Protein AF-A0A7W0JLI9-F1 (afdb_monomer_lite)

Secondary structure (DSSP, 8-state):
-----------------------------------------------------PPPPPPPPP--TTSSS--TTT-EEEEEEE-TT-GGG-S-SS-HHHHHHHHHHHHGGG-SSS-EEEEEEEEEEEE-SS--TTS--EEEPPHHHHHHHHHHHHHHTPEEEEEE--TTS-HHHHHHTTGGG--

Radius of gyration: 29.57 Å; chains: 1; bounding box: 58×85×70 Å

pLDDT: mean 79.67, std 23.27, range [34.03, 98.56]

Structure (mmCIF, N/CA/C/O backbone):
data_AF-A0A7W0JLI9-F1
#
_entry.id   AF-A0A7W0JLI9-F1
#
loop_
_atom_site.group_PDB
_atom_site.id
_atom_site.type_symbol
_atom_site.label_atom_id
_atom_site.label_alt_id
_atom_site.label_comp_id
_atom_site.label_asym_id
_atom_site.label_entity_id
_atom_site.label_seq_id
_atom_site.pdbx_PDB_ins_code
_atom_site.Cartn_x
_atom_site.Cartn_y
_atom_site.Cartn_z
_atom_site.occupancy
_atom_site.B_iso_or_equiv
_atom_site.auth_seq_id
_atom_site.auth_comp_id
_atom_site.auth_asym_id
_atom_site.auth_atom_id
_atom_site.pdbx_PDB_model_num
ATOM 1 N N . MET A 1 1 ? -12.038 35.534 -30.445 1.00 43.59 1 MET A N 1
ATOM 2 C CA . MET A 1 1 ? -12.171 34.462 -31.459 1.00 43.59 1 MET A CA 1
ATOM 3 C C . MET A 1 1 ? -12.606 33.211 -30.684 1.00 43.59 1 MET A C 1
ATOM 5 O O . MET A 1 1 ? -11.786 32.704 -29.943 1.00 43.59 1 MET A O 1
ATOM 9 N N . ARG A 1 2 ? -13.906 32.919 -30.457 1.00 37.34 2 ARG A N 1
ATOM 10 C CA . ARG A 1 2 ? -14.840 32.107 -31.300 1.00 37.34 2 ARG A CA 1
ATOM 11 C C . ARG A 1 2 ? -14.073 31.044 -32.116 1.00 37.34 2 ARG A C 1
ATOM 13 O O . ARG A 1 2 ? -13.155 31.443 -32.814 1.00 37.34 2 ARG A O 1
ATOM 20 N N . SER A 1 3 ? -14.330 29.733 -32.071 1.00 40.16 3 SER A N 1
ATOM 21 C CA . SER A 1 3 ? -15.599 28.976 -32.114 1.00 40.16 3 SER A CA 1
ATOM 22 C C . SER A 1 3 ? -15.332 27.492 -31.751 1.00 40.16 3 SER A C 1
ATOM 24 O O . SER A 1 3 ? -14.222 27.029 -31.986 1.00 40.16 3 SER A O 1
ATOM 26 N N . ALA A 1 4 ? -16.233 26.797 -31.036 1.00 42.75 4 ALA A N 1
ATOM 27 C CA . ALA A 1 4 ? -17.218 25.804 -31.542 1.00 42.75 4 ALA A CA 1
ATOM 28 C C . ALA A 1 4 ? -16.578 24.548 -32.190 1.00 42.75 4 ALA A C 1
ATOM 30 O O . ALA A 1 4 ? -15.859 24.665 -33.172 1.00 42.75 4 ALA A O 1
ATOM 31 N N . ALA A 1 5 ? -16.672 23.358 -31.583 1.00 48.03 5 ALA A N 1
ATOM 32 C CA . ALA A 1 5 ? -17.799 22.412 -31.687 1.00 48.03 5 ALA A CA 1
ATOM 33 C C . ALA A 1 5 ? -18.125 22.022 -33.141 1.00 48.03 5 ALA A C 1
ATOM 35 O O . ALA A 1 5 ? -18.462 22.901 -33.926 1.00 48.03 5 ALA A O 1
ATOM 36 N N . ASP A 1 6 ? -18.065 20.724 -33.476 1.00 42.81 6 ASP A N 1
ATOM 37 C CA . ASP A 1 6 ? -19.241 19.915 -33.854 1.00 42.81 6 ASP A CA 1
ATOM 38 C C . ASP A 1 6 ? -18.860 18.540 -34.469 1.00 42.81 6 ASP A C 1
ATOM 40 O O . ASP A 1 6 ? -17.822 18.382 -35.109 1.00 42.81 6 ASP A O 1
ATOM 44 N N . ARG A 1 7 ? -19.814 17.610 -34.327 1.00 48.25 7 ARG A N 1
ATOM 45 C CA . ARG A 1 7 ? -20.148 16.420 -35.134 1.00 48.25 7 ARG A CA 1
ATOM 46 C C . ARG A 1 7 ? -19.993 15.02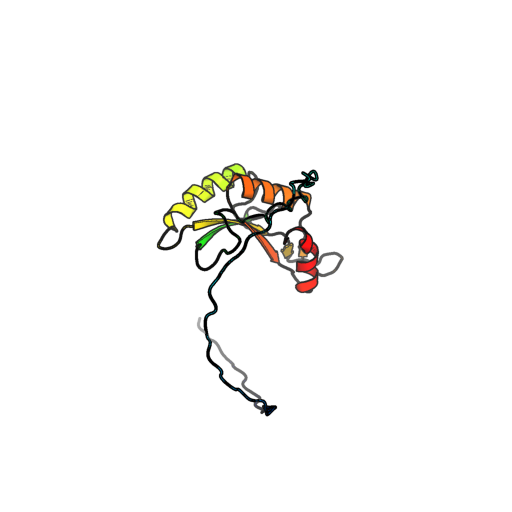2 -34.540 1.00 48.25 7 ARG A C 1
ATOM 48 O O . ARG A 1 7 ? -19.003 14.315 -34.686 1.00 48.25 7 ARG A O 1
ATOM 55 N N . ALA A 1 8 ? -21.143 14.621 -34.006 1.00 41.00 8 ALA A N 1
ATOM 56 C CA . ALA A 1 8 ? -21.693 13.283 -33.906 1.00 41.00 8 ALA A CA 1
ATOM 57 C C . ALA A 1 8 ? -21.665 12.462 -35.213 1.00 41.00 8 ALA A C 1
ATOM 59 O O . ALA A 1 8 ? -21.856 12.990 -36.309 1.00 41.00 8 ALA A O 1
ATOM 60 N N . GLY A 1 9 ? -21.595 11.139 -35.047 1.00 38.06 9 GLY A N 1
ATOM 61 C CA . GLY A 1 9 ? -21.986 10.132 -36.032 1.00 38.06 9 GLY A CA 1
ATOM 62 C C . GLY A 1 9 ? -22.760 9.005 -35.341 1.00 38.06 9 GLY A C 1
ATOM 63 O O . GLY A 1 9 ? -22.203 8.272 -34.533 1.00 38.06 9 GLY A O 1
ATOM 64 N N . ARG A 1 10 ? -24.063 8.914 -35.628 1.00 44.09 10 ARG A N 1
ATOM 65 C CA . ARG A 1 10 ? -24.983 7.831 -35.231 1.00 44.09 10 ARG A CA 1
ATOM 66 C C . ARG A 1 10 ? -24.907 6.712 -36.274 1.00 44.09 10 ARG A C 1
ATOM 68 O O . ARG A 1 10 ? -24.842 7.021 -37.460 1.00 44.09 10 ARG A O 1
ATOM 75 N N . GLY A 1 11 ? -25.076 5.454 -35.868 1.00 35.28 11 GLY A N 1
ATOM 76 C CA . GLY A 1 11 ? -25.503 4.400 -36.794 1.00 35.28 11 GLY A CA 1
ATOM 77 C C . GLY A 1 11 ? -25.405 2.979 -36.238 1.00 35.28 11 GLY A C 1
ATOM 78 O O . GLY A 1 11 ? -24.319 2.543 -35.889 1.00 35.28 11 GLY A O 1
ATOM 79 N N . GLY A 1 12 ? -26.529 2.252 -36.238 1.00 37.22 12 GLY A N 1
ATOM 80 C CA . GLY A 1 12 ? -26.532 0.783 -36.304 1.00 37.22 12 GLY A CA 1
ATOM 81 C C . GLY A 1 12 ? -27.246 0.054 -35.167 1.00 37.22 12 GLY A C 1
ATOM 82 O O . GLY A 1 12 ? -26.656 -0.218 -34.132 1.00 37.22 12 GLY A O 1
ATOM 83 N N . ALA A 1 13 ? -28.510 -0.298 -35.394 1.00 39.69 13 ALA A N 1
ATOM 84 C CA . ALA A 1 13 ? -29.332 -1.189 -34.577 1.00 39.69 13 ALA A CA 1
ATOM 85 C C . ALA A 1 13 ? -29.177 -2.666 -35.003 1.00 39.69 13 ALA A C 1
ATOM 87 O O . ALA A 1 13 ? -28.933 -2.903 -36.182 1.00 39.69 13 ALA A O 1
ATOM 88 N N . ALA A 1 14 ? -29.403 -3.618 -34.081 1.00 40.97 14 ALA A N 1
ATOM 89 C CA . ALA A 1 14 ? -30.106 -4.915 -34.260 1.00 40.97 14 ALA A CA 1
ATOM 90 C C . ALA A 1 14 ? -29.846 -5.820 -33.026 1.00 40.97 14 ALA A C 1
ATOM 92 O O . ALA A 1 14 ? -28.700 -6.009 -32.639 1.00 40.97 14 ALA A O 1
ATOM 93 N N . LEU A 1 15 ? -30.866 -6.190 -32.236 1.00 39.41 15 LEU A N 1
ATOM 94 C CA . LEU A 1 15 ? -31.750 -7.371 -32.382 1.00 39.41 15 LEU A CA 1
ATOM 95 C C . LEU A 1 15 ? -31.071 -8.669 -31.866 1.00 39.41 15 LEU A C 1
ATOM 97 O O . LEU A 1 15 ? -30.167 -9.190 -32.497 1.00 39.41 15 LEU A O 1
ATOM 101 N N . LEU A 1 16 ? -31.357 -9.066 -30.616 1.00 36.16 16 LEU A N 1
ATOM 102 C CA . LEU A 1 16 ? -32.250 -10.180 -30.216 1.00 36.16 16 LEU A CA 1
ATOM 103 C C . LEU A 1 16 ? -31.567 -11.560 -30.223 1.00 36.16 16 LEU A C 1
ATOM 105 O O . LEU A 1 16 ? -31.156 -12.037 -31.269 1.00 36.16 16 LEU A O 1
ATOM 109 N N . CYS A 1 17 ? -31.548 -12.222 -29.061 1.00 34.69 17 CYS A N 1
ATOM 110 C CA . CYS A 1 17 ? -32.055 -13.591 -28.887 1.00 34.69 17 CYS A CA 1
ATOM 111 C C . CYS A 1 17 ? -31.975 -13.998 -27.409 1.00 34.69 17 CYS A C 1
ATOM 113 O O . CYS A 1 17 ? -30.939 -14.399 -26.888 1.00 34.69 17 CYS A O 1
ATOM 115 N N . LEU A 1 18 ? -33.123 -13.859 -26.747 1.00 41.97 18 LEU A N 1
ATOM 116 C CA . LEU A 1 18 ? -33.465 -14.473 -25.473 1.00 41.97 18 LEU A CA 1
ATOM 117 C C . LEU A 1 18 ? -33.713 -15.970 -25.720 1.00 41.97 18 LEU A C 1
ATOM 119 O O . LEU A 1 18 ? -34.570 -16.309 -26.533 1.00 41.97 18 LEU A O 1
ATOM 123 N N . LEU A 1 19 ? -33.014 -16.856 -25.010 1.00 48.34 19 LEU A N 1
ATOM 124 C CA . LEU A 1 19 ? -33.361 -18.278 -24.941 1.00 48.34 19 LEU A CA 1
ATOM 125 C C . LEU A 1 19 ? -33.563 -18.679 -23.478 1.00 48.34 19 LEU A C 1
ATOM 127 O O . LEU A 1 19 ? -32.622 -18.815 -22.702 1.00 48.34 19 LEU A O 1
ATOM 131 N N . LEU A 1 20 ? -34.841 -18.827 -23.134 1.00 42.53 20 LEU A N 1
ATOM 132 C CA . LEU A 1 20 ? -35.351 -19.495 -21.944 1.00 42.53 20 LEU A CA 1
ATOM 133 C C . LEU A 1 20 ? -35.193 -21.010 -22.117 1.00 42.53 20 LEU A C 1
ATOM 135 O O . LEU A 1 20 ? -35.621 -21.556 -23.133 1.00 42.53 20 LEU A O 1
ATOM 139 N N . ALA A 1 21 ? -34.674 -21.692 -21.098 1.00 46.59 21 ALA A N 1
ATOM 140 C CA . ALA A 1 21 ? -34.847 -23.131 -20.938 1.00 46.59 21 ALA A CA 1
ATOM 141 C C . ALA A 1 21 ? -35.572 -23.396 -19.611 1.00 46.59 21 ALA A C 1
ATOM 143 O O . ALA A 1 21 ? -35.012 -23.239 -18.528 1.00 46.59 21 ALA A O 1
ATOM 144 N N . LEU A 1 22 ? -36.853 -23.750 -19.734 1.00 48.00 22 LEU A N 1
ATOM 145 C CA . LEU A 1 22 ? -37.692 -24.325 -18.686 1.00 48.00 22 LEU A CA 1
ATOM 146 C C . LEU A 1 22 ? -37.296 -25.793 -18.473 1.00 48.00 22 LEU A C 1
ATOM 148 O O . LEU A 1 22 ? -37.214 -26.552 -19.436 1.00 48.00 22 LEU A O 1
ATOM 152 N N . GLY A 1 23 ? -37.144 -26.197 -17.212 1.00 39.53 23 GLY A N 1
ATOM 153 C CA . GLY A 1 23 ? -37.018 -27.592 -16.793 1.00 39.53 23 GLY A CA 1
ATOM 154 C C . GLY A 1 23 ? -37.945 -27.890 -15.613 1.00 39.53 23 GLY A C 1
ATOM 155 O O . GLY A 1 23 ? -37.589 -27.663 -14.463 1.00 39.53 23 GLY A O 1
ATOM 156 N N . CYS A 1 24 ? -39.151 -28.364 -15.929 1.00 36.44 24 CYS A N 1
ATOM 157 C CA . CYS A 1 24 ? -40.061 -29.145 -15.077 1.00 36.44 24 CYS A CA 1
ATOM 158 C C . CYS A 1 24 ? -39.389 -30.480 -14.668 1.00 36.44 24 CYS A C 1
ATOM 160 O O . CYS A 1 24 ? -38.540 -30.957 -15.408 1.00 36.44 24 CYS A O 1
ATOM 162 N N . SER A 1 25 ? -39.704 -31.231 -13.610 1.00 38.28 25 SER A N 1
ATOM 163 C CA . SER A 1 25 ? -40.681 -31.199 -12.517 1.00 38.28 25 SER A CA 1
ATOM 164 C C . SER A 1 25 ? -40.358 -32.380 -11.574 1.00 38.28 25 SER A C 1
ATOM 166 O O . SER A 1 25 ? -39.637 -33.297 -11.960 1.00 38.28 25 SER A O 1
ATOM 168 N N . ALA A 1 26 ? -41.062 -32.405 -10.436 1.00 42.38 26 ALA A N 1
ATOM 169 C CA . ALA A 1 26 ? -41.641 -33.581 -9.764 1.00 42.38 26 ALA A CA 1
ATOM 170 C C . ALA A 1 26 ? -40.937 -34.153 -8.520 1.00 42.38 26 ALA A C 1
ATOM 172 O O . ALA A 1 26 ? -39.767 -34.516 -8.537 1.00 42.38 26 ALA A O 1
ATOM 173 N N . GLY A 1 27 ? -41.758 -34.348 -7.478 1.00 34.03 27 GLY A N 1
ATOM 174 C CA . GLY A 1 27 ? -41.560 -35.370 -6.446 1.00 34.03 27 GLY A CA 1
ATOM 175 C C . GLY A 1 27 ? -41.619 -34.828 -5.016 1.00 34.03 27 GLY A C 1
ATOM 176 O O . GLY A 1 27 ? -40.584 -34.604 -4.413 1.00 34.03 27 GLY A O 1
ATOM 177 N N . SER A 1 28 ? -42.794 -34.445 -4.511 1.00 40.12 28 SER A N 1
ATOM 178 C CA . SER A 1 28 ? -43.620 -35.265 -3.595 1.00 40.12 28 SER A CA 1
ATOM 179 C C . SER A 1 28 ? -43.207 -35.187 -2.116 1.00 40.12 28 SER A C 1
ATOM 181 O O . SER A 1 28 ? -42.209 -35.759 -1.692 1.00 40.12 28 SER A O 1
ATOM 183 N N . THR A 1 29 ? -44.045 -34.522 -1.318 1.00 43.09 29 THR A N 1
ATOM 184 C CA . THR A 1 29 ? -44.120 -34.672 0.145 1.00 43.09 29 THR A CA 1
ATOM 185 C C . THR A 1 29 ? -44.785 -36.015 0.496 1.00 43.09 29 THR A C 1
ATOM 187 O O . THR A 1 29 ? -45.526 -36.564 -0.324 1.00 43.09 29 THR A O 1
ATOM 190 N N . PRO A 1 30 ? -44.555 -36.565 1.703 1.00 51.38 30 PRO A N 1
ATOM 191 C CA . PRO A 1 30 ? -45.539 -36.284 2.746 1.00 51.38 30 PRO A CA 1
ATOM 192 C C . PRO A 1 30 ? -44.987 -36.140 4.175 1.00 51.38 30 PRO A C 1
ATOM 194 O O . PRO A 1 30 ? -43.930 -36.630 4.558 1.00 51.38 30 PRO A O 1
ATOM 197 N N . SER A 1 31 ? -45.827 -35.463 4.951 1.00 42.03 31 SER A N 1
ATOM 198 C CA . SER A 1 31 ? -45.930 -35.386 6.407 1.00 42.03 31 SER A CA 1
ATOM 199 C C . SER A 1 31 ? -45.909 -36.746 7.121 1.00 42.03 31 SER A C 1
ATOM 201 O O . SER A 1 31 ? -46.604 -37.667 6.688 1.00 42.03 31 SER A O 1
ATOM 203 N N . ARG A 1 32 ? -45.255 -36.825 8.293 1.00 39.84 32 ARG A N 1
ATOM 204 C CA . ARG A 1 32 ? -45.856 -37.493 9.462 1.00 39.84 32 ARG A CA 1
ATOM 205 C C . ARG A 1 32 ? -45.222 -37.088 10.796 1.00 39.84 32 ARG A C 1
ATOM 207 O O . ARG A 1 32 ? -44.008 -36.991 10.930 1.00 39.84 32 ARG A O 1
ATOM 214 N N . SER A 1 33 ? -46.111 -36.874 11.756 1.00 40.19 33 SER A N 1
ATOM 215 C CA . SER A 1 33 ? -45.921 -36.481 13.150 1.00 40.19 33 SER A CA 1
ATOM 216 C C . SER A 1 33 ? -45.208 -37.520 14.030 1.00 40.19 33 SER A C 1
ATOM 218 O O . SER A 1 33 ? -45.172 -38.706 13.708 1.00 40.19 33 SER A O 1
ATOM 220 N N . ALA A 1 34 ? -44.714 -37.024 15.172 1.00 44.53 34 ALA A N 1
ATOM 221 C CA . ALA A 1 34 ? -44.120 -37.723 16.319 1.00 44.53 34 ALA A CA 1
ATOM 222 C C . ALA A 1 34 ? -44.987 -38.869 16.904 1.00 44.53 34 ALA A C 1
ATOM 224 O O . ALA A 1 34 ? -46.172 -38.975 16.573 1.00 44.53 34 ALA A O 1
ATOM 225 N N . PRO A 1 35 ? -44.422 -39.704 17.801 1.00 49.12 35 PRO A N 1
ATOM 226 C CA . PRO A 1 35 ? -44.482 -39.365 19.231 1.00 49.12 35 PRO A CA 1
ATOM 227 C C . PRO A 1 35 ? -43.228 -39.721 20.060 1.00 49.12 35 PRO A C 1
ATOM 229 O O . PRO A 1 35 ? -42.309 -40.400 19.607 1.00 49.12 35 PRO A O 1
ATOM 232 N N . GLU A 1 36 ? -43.241 -39.225 21.299 1.00 40.94 36 GLU A N 1
ATOM 233 C CA . GLU A 1 36 ? -42.364 -39.554 22.427 1.00 40.94 36 GLU A CA 1
ATOM 234 C C . GLU A 1 36 ? -42.197 -41.059 22.689 1.00 40.94 36 GLU A C 1
ATOM 236 O O . GLU A 1 36 ? -43.108 -41.866 22.499 1.00 40.94 36 GLU A O 1
ATOM 241 N N . SER A 1 37 ? -41.049 -41.419 23.266 1.00 47.50 37 SER A N 1
ATOM 242 C CA . SER A 1 37 ? -40.917 -42.589 24.135 1.00 47.50 37 SER A CA 1
ATOM 243 C C . SER A 1 37 ? -39.914 -42.291 25.245 1.00 47.50 37 SER A C 1
ATOM 245 O O . SER A 1 37 ? -38.736 -42.033 25.009 1.00 47.50 37 SER A O 1
ATOM 247 N N . THR A 1 38 ? -40.434 -42.300 26.465 1.00 39.50 38 THR A N 1
ATOM 248 C CA . THR A 1 38 ? -39.723 -42.206 27.738 1.00 39.50 38 THR A CA 1
ATOM 249 C C . THR A 1 38 ? -39.162 -43.578 28.133 1.00 39.50 38 THR A C 1
ATOM 251 O O . THR A 1 38 ? -39.789 -44.597 27.860 1.00 39.50 38 THR A O 1
ATOM 254 N N . SER A 1 39 ? -38.074 -43.562 28.916 1.00 43.22 39 SER A N 1
ATOM 255 C CA . SER A 1 39 ? -37.730 -44.533 29.979 1.00 43.22 39 SER A CA 1
ATOM 256 C C . SER A 1 39 ? -36.557 -45.512 29.751 1.00 43.22 39 SER A C 1
ATOM 258 O O . SER A 1 39 ? -36.697 -46.561 29.138 1.00 43.22 39 SER A O 1
ATOM 260 N N . ALA A 1 40 ? -35.450 -45.156 30.421 1.00 41.03 40 ALA A N 1
ATOM 261 C CA . ALA A 1 40 ? -34.713 -45.934 31.435 1.00 41.03 40 ALA A CA 1
ATOM 262 C C . ALA A 1 40 ? -33.715 -47.065 31.081 1.00 41.03 40 ALA A C 1
ATOM 264 O O . ALA A 1 40 ? -33.899 -47.864 30.174 1.00 41.03 40 ALA A O 1
ATOM 265 N N . ALA A 1 41 ? -32.729 -47.143 31.997 1.00 44.50 41 ALA A N 1
ATOM 266 C CA . ALA A 1 41 ? -31.711 -48.171 32.278 1.00 44.50 41 ALA A CA 1
ATOM 267 C C . ALA A 1 41 ? -30.416 -48.072 31.442 1.00 44.50 41 ALA A C 1
ATOM 269 O O . ALA A 1 41 ? -30.376 -48.413 30.271 1.00 44.50 41 ALA A O 1
ATOM 270 N N . SER A 1 42 ? -29.345 -47.450 31.952 1.00 49.06 42 SER A N 1
ATOM 271 C CA . SER A 1 42 ? -28.413 -47.933 32.994 1.00 49.06 42 SER A CA 1
ATOM 272 C C . SER A 1 42 ? -27.729 -49.251 32.637 1.00 49.06 42 SER A C 1
ATOM 274 O O . SER A 1 42 ? -28.298 -50.324 32.818 1.00 49.06 42 SER A O 1
ATOM 276 N N . SER A 1 43 ? -26.478 -49.146 32.186 1.00 46.81 43 SER A N 1
ATOM 277 C CA . SER A 1 43 ? -25.409 -50.126 32.402 1.00 46.81 43 SER A CA 1
ATOM 278 C C . SER A 1 43 ? -24.074 -49.455 32.078 1.00 46.81 43 SER A C 1
ATOM 280 O O . SER A 1 43 ? -23.724 -49.264 30.917 1.00 46.81 43 SER A O 1
ATOM 282 N N . ALA A 1 44 ? -23.345 -49.056 33.118 1.00 54.06 44 ALA A N 1
ATOM 283 C CA . ALA A 1 44 ? -21.924 -48.758 33.007 1.00 54.06 44 ALA A CA 1
ATOM 284 C C . ALA A 1 44 ? -21.152 -50.072 32.821 1.00 54.06 44 ALA A C 1
ATOM 286 O O . ALA A 1 44 ? -21.462 -51.062 33.489 1.00 54.06 44 ALA A O 1
ATOM 287 N N . PRO A 1 45 ? -20.095 -50.058 32.001 1.00 50.44 45 PRO A N 1
ATOM 288 C CA . PRO A 1 45 ? -18.866 -50.675 32.466 1.00 50.44 45 PRO A CA 1
ATOM 289 C C . PRO A 1 45 ? -17.652 -49.760 32.262 1.00 50.44 45 PRO A C 1
ATOM 291 O O . PRO A 1 45 ? -17.421 -49.200 31.197 1.00 50.44 45 PRO A O 1
ATOM 294 N N . THR A 1 46 ? -16.881 -49.662 33.340 1.00 42.41 46 THR A N 1
ATOM 295 C CA . THR A 1 46 ? -15.415 -49.679 33.368 1.00 42.41 46 THR A CA 1
ATOM 296 C C . THR A 1 46 ? -14.679 -48.677 32.472 1.00 42.41 46 THR A C 1
ATOM 298 O O . THR A 1 46 ? -14.373 -48.922 31.309 1.00 42.41 46 THR A O 1
ATOM 301 N N . THR A 1 47 ? -14.276 -47.570 33.094 1.00 46.62 47 THR A N 1
ATOM 302 C CA . THR A 1 47 ? -13.252 -46.631 32.630 1.00 46.62 47 THR A CA 1
ATOM 303 C C . THR A 1 47 ? -11.916 -47.351 32.413 1.00 46.62 47 THR A C 1
ATOM 305 O O . THR A 1 47 ? -11.103 -47.488 33.324 1.00 46.62 47 THR A O 1
ATOM 308 N N . SER A 1 48 ? -11.645 -47.779 31.183 1.00 54.34 48 SER A N 1
ATOM 309 C CA . SER A 1 48 ? -10.272 -47.871 30.689 1.00 54.34 48 SER A CA 1
ATOM 310 C C . SER A 1 48 ? -9.906 -46.497 30.140 1.00 54.34 48 SER A C 1
ATOM 312 O O . SER A 1 48 ? -10.338 -46.119 29.056 1.00 54.34 48 SER A O 1
ATOM 314 N N . ALA A 1 49 ? -9.156 -45.714 30.919 1.00 57.78 49 ALA A N 1
ATOM 315 C CA . ALA A 1 49 ? -8.596 -44.451 30.457 1.00 57.78 49 ALA A CA 1
ATOM 316 C C . ALA A 1 49 ? -7.511 -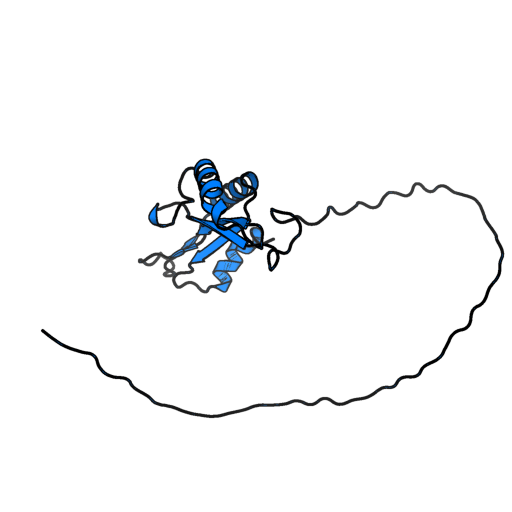44.742 29.408 1.00 57.78 49 ALA A C 1
ATOM 318 O O . ALA A 1 49 ? -6.336 -44.912 29.725 1.00 57.78 49 ALA A O 1
ATOM 319 N N . THR A 1 50 ? -7.919 -44.843 28.147 1.00 56.53 50 THR A N 1
ATOM 320 C CA . THR A 1 50 ? -7.018 -44.678 27.007 1.00 56.53 50 THR A CA 1
ATOM 321 C C . THR A 1 50 ? -6.499 -43.238 27.051 1.00 56.53 50 THR A C 1
ATOM 323 O O . THR A 1 50 ? -7.306 -42.328 27.262 1.00 56.53 50 THR A O 1
ATOM 326 N N . PRO A 1 51 ? -5.191 -42.973 26.883 1.00 58.09 51 PRO A N 1
ATOM 327 C CA . PRO A 1 51 ? -4.732 -41.605 26.731 1.00 58.09 51 PRO A CA 1
ATOM 328 C C . PRO A 1 51 ? -5.331 -41.092 25.422 1.00 58.09 51 PRO A C 1
ATOM 330 O O . PRO A 1 51 ? -4.931 -41.513 24.338 1.00 58.09 51 PRO A O 1
ATOM 333 N N . THR A 1 52 ? -6.339 -40.227 25.517 1.00 59.66 52 THR A N 1
ATOM 334 C CA . THR A 1 52 ? -6.833 -39.472 24.370 1.00 59.66 52 THR A CA 1
ATOM 335 C C . THR A 1 52 ? -5.686 -38.584 23.916 1.00 59.66 52 THR A C 1
ATOM 337 O O . THR A 1 52 ? -5.445 -37.518 24.481 1.00 59.66 52 THR A O 1
ATOM 340 N N . THR A 1 53 ? -4.934 -39.052 22.921 1.00 65.94 53 THR A N 1
ATOM 341 C CA . THR A 1 53 ? -4.045 -38.212 22.130 1.00 65.94 53 THR A CA 1
ATOM 342 C C . THR A 1 53 ? -4.898 -37.074 21.589 1.00 65.94 53 THR A C 1
ATOM 344 O O . THR A 1 53 ? -5.759 -37.288 20.735 1.00 65.94 53 THR A O 1
ATOM 347 N N . ALA A 1 54 ? -4.716 -35.877 22.146 1.00 66.00 54 ALA A N 1
ATOM 348 C CA . ALA A 1 54 ? -5.369 -34.679 21.651 1.00 66.00 54 ALA A CA 1
ATOM 349 C C . ALA A 1 54 ? -4.990 -34.516 20.174 1.00 66.00 54 ALA A C 1
ATOM 351 O O . ALA A 1 54 ? -3.807 -34.436 19.836 1.00 66.00 54 ALA A O 1
ATOM 352 N N . ALA A 1 55 ? -5.992 -34.534 19.296 1.00 70.81 55 ALA A N 1
ATOM 353 C CA . ALA A 1 55 ? -5.784 -34.264 17.883 1.00 70.81 55 ALA A CA 1
ATOM 354 C C . ALA A 1 55 ? -5.152 -32.868 17.725 1.00 70.81 55 ALA A C 1
ATOM 356 O O . ALA A 1 55 ? -5.524 -31.953 18.468 1.00 70.81 55 ALA A O 1
ATOM 357 N N . PRO A 1 56 ? -4.208 -32.680 16.786 1.00 69.56 56 PRO A N 1
ATOM 358 C CA . PRO A 1 56 ? -3.604 -31.376 16.558 1.00 69.56 56 PRO A CA 1
ATOM 359 C C . PRO A 1 56 ? -4.690 -30.375 16.154 1.00 69.56 56 PRO A C 1
ATOM 361 O O . PRO A 1 56 ? -5.371 -30.546 15.143 1.00 69.56 56 PRO A O 1
ATOM 364 N N . THR A 1 57 ? -4.866 -29.328 16.955 1.00 76.38 57 THR A N 1
ATOM 365 C CA . THR A 1 57 ? -5.781 -28.229 16.655 1.00 76.38 57 THR A CA 1
ATOM 366 C C . THR A 1 57 ? -5.180 -27.380 15.540 1.00 76.38 57 THR A C 1
ATOM 368 O O . THR A 1 57 ? -4.124 -26.771 15.712 1.00 76.38 57 THR A O 1
ATOM 371 N N . THR A 1 58 ? -5.839 -27.328 14.382 1.00 84.25 58 THR A N 1
ATOM 372 C CA . THR A 1 58 ? -5.473 -26.389 13.315 1.00 84.25 58 THR A CA 1
ATOM 373 C C . THR A 1 58 ? -5.628 -24.952 13.833 1.00 84.25 58 THR A C 1
ATOM 375 O O . THR A 1 58 ? -6.676 -24.639 14.409 1.00 84.25 58 THR A O 1
ATOM 378 N N . PRO A 1 59 ? -4.623 -24.071 13.661 1.00 83.69 59 PRO A N 1
ATOM 379 C CA . PRO A 1 59 ? -4.742 -22.681 14.082 1.00 83.69 59 PRO A CA 1
ATOM 380 C C . PRO A 1 59 ? -5.877 -21.975 13.323 1.00 83.69 59 PRO A C 1
ATOM 382 O O . PRO A 1 59 ? -6.147 -22.307 12.164 1.00 83.69 59 PRO A O 1
ATOM 385 N N . PRO A 1 60 ? -6.553 -20.999 13.955 1.00 84.19 60 PRO A N 1
ATOM 386 C CA . PRO A 1 60 ? -7.600 -20.237 13.293 1.00 84.19 60 PRO A CA 1
ATOM 387 C C . PRO A 1 60 ? -7.028 -19.450 12.103 1.00 84.19 60 PRO A C 1
ATOM 389 O O . PRO A 1 60 ? -5.857 -19.060 12.124 1.00 84.19 60 PRO A O 1
ATOM 392 N N . PRO A 1 61 ? -7.843 -19.181 11.070 1.00 86.88 61 PRO A N 1
ATOM 393 C CA . PRO A 1 61 ? -7.402 -18.398 9.925 1.00 86.88 61 PRO A CA 1
ATOM 394 C C . PRO A 1 61 ? -7.005 -16.973 10.346 1.00 86.88 61 PRO A C 1
ATOM 396 O O . PRO A 1 61 ? -7.577 -16.431 11.300 1.00 86.88 61 PRO A O 1
ATOM 399 N N . PRO A 1 62 ? -6.074 -16.331 9.616 1.00 87.62 62 PRO A N 1
ATOM 400 C CA . PRO A 1 62 ? -5.670 -14.961 9.898 1.00 87.62 62 PRO A CA 1
ATOM 401 C C . PRO A 1 62 ? -6.854 -13.994 9.769 1.00 87.62 62 PRO A C 1
ATOM 403 O O . PRO A 1 62 ? -7.791 -14.212 8.988 1.00 87.62 62 PRO A O 1
ATOM 406 N N . GLN A 1 63 ? -6.797 -12.913 10.544 1.00 90.50 63 GLN A N 1
ATOM 407 C CA . GLN A 1 63 ? -7.799 -11.850 10.553 1.00 90.50 63 GLN A CA 1
ATOM 408 C C . GLN A 1 63 ? -7.243 -10.576 9.920 1.00 90.50 63 GLN A C 1
ATOM 410 O O . GLN A 1 63 ? -6.039 -10.321 9.957 1.00 90.50 63 GLN A O 1
ATOM 415 N N . LEU A 1 64 ? -8.138 -9.772 9.354 1.00 91.00 64 LEU A N 1
ATOM 416 C CA . LEU A 1 64 ? -7.828 -8.432 8.874 1.00 91.00 64 LEU A CA 1
ATOM 417 C C . LEU A 1 64 ? -7.606 -7.472 10.058 1.00 91.00 64 LEU A C 1
ATOM 419 O O . LEU A 1 64 ? -8.080 -7.742 11.169 1.00 91.00 64 LEU A O 1
ATOM 423 N N . PRO A 1 65 ? -6.928 -6.329 9.844 1.00 89.81 65 PRO A N 1
ATOM 424 C CA . PRO A 1 65 ? -6.859 -5.277 10.849 1.00 89.81 65 PRO A CA 1
ATOM 425 C C . PRO A 1 65 ? -8.272 -4.829 11.249 1.00 89.81 65 PRO A C 1
ATOM 427 O O . PRO A 1 65 ? -9.167 -4.724 10.412 1.00 89.81 65 PRO A O 1
ATOM 430 N N . GLY A 1 66 ? -8.487 -4.618 12.549 1.00 84.75 66 GLY A N 1
ATOM 431 C CA . GLY A 1 66 ? -9.822 -4.386 13.116 1.00 84.75 66 GLY A CA 1
ATOM 432 C C . GLY A 1 66 ? -10.611 -5.659 13.460 1.00 84.75 66 GLY A C 1
ATOM 433 O O . GLY A 1 66 ? -11.636 -5.550 14.130 1.00 84.75 66 GLY A O 1
ATOM 434 N N . GLY A 1 67 ? -10.109 -6.844 13.093 1.00 86.88 67 GLY A N 1
ATOM 435 C CA . GLY A 1 67 ? -10.689 -8.147 13.420 1.00 86.88 67 GLY A CA 1
ATOM 436 C C . GLY A 1 67 ? -11.575 -8.731 12.314 1.00 86.88 67 GLY A C 1
ATOM 437 O O . GLY A 1 67 ? -12.100 -8.034 11.448 1.00 86.88 67 GLY A O 1
ATOM 438 N N . GLY A 1 68 ? -11.759 -10.053 12.345 1.00 88.69 68 GLY A N 1
ATOM 439 C CA . GLY A 1 68 ? -12.590 -10.770 11.372 1.00 88.69 68 GLY A CA 1
ATOM 440 C C . GLY A 1 68 ? -11.989 -10.838 9.961 1.00 88.69 68 GLY A C 1
ATOM 441 O O . GLY A 1 68 ? -10.781 -10.728 9.772 1.00 88.69 68 GLY A O 1
ATOM 442 N N . ARG A 1 69 ? -12.833 -11.102 8.953 1.00 89.88 69 ARG A N 1
ATOM 443 C CA . ARG A 1 69 ? -12.419 -11.308 7.543 1.00 89.88 69 ARG A CA 1
ATOM 444 C C . ARG A 1 69 ? -13.290 -10.567 6.523 1.00 89.88 69 ARG A C 1
ATOM 446 O O . ARG A 1 69 ? -13.189 -10.814 5.328 1.00 89.88 69 ARG A O 1
ATOM 453 N N . THR A 1 70 ? -14.178 -9.692 6.988 1.00 91.81 70 THR A N 1
ATOM 454 C CA . THR A 1 70 ? -15.124 -8.957 6.140 1.00 91.81 70 THR A CA 1
ATOM 455 C C . THR A 1 70 ? -14.963 -7.464 6.386 1.00 91.81 70 THR A C 1
ATOM 457 O O . THR A 1 70 ? -15.092 -7.011 7.519 1.00 91.81 70 THR A O 1
ATOM 460 N N . VAL A 1 71 ? -14.691 -6.701 5.326 1.00 93.44 71 VAL A N 1
ATOM 461 C CA . VAL A 1 71 ? -14.517 -5.241 5.402 1.00 93.44 71 VAL A CA 1
ATOM 462 C C . VAL A 1 71 ? -15.862 -4.524 5.291 1.00 93.44 71 VAL A C 1
ATOM 464 O O . VAL A 1 71 ? -16.211 -3.684 6.120 1.00 93.44 71 VAL A O 1
ATOM 467 N N . PHE A 1 72 ? -16.641 -4.851 4.261 1.00 95.00 72 PHE A N 1
ATOM 468 C CA . PHE A 1 72 ? -17.898 -4.170 3.971 1.00 95.00 72 PHE A CA 1
ATOM 469 C C . PHE A 1 72 ? -19.105 -4.971 4.470 1.00 95.00 72 PHE A C 1
ATOM 471 O O . PHE A 1 72 ? -19.105 -6.194 4.369 1.00 95.00 72 PHE A O 1
ATOM 478 N N . PRO A 1 73 ? -20.152 -4.300 4.980 1.00 94.62 73 PRO A N 1
ATOM 479 C CA . PRO A 1 73 ? -20.328 -2.846 5.023 1.00 94.62 73 PRO A CA 1
ATOM 480 C C . PRO A 1 73 ? -19.705 -2.167 6.251 1.00 94.62 73 PRO A C 1
ATOM 482 O O . PRO A 1 73 ? -19.750 -0.943 6.306 1.00 94.62 73 PRO A O 1
ATOM 485 N N . ALA A 1 74 ? -19.151 -2.924 7.205 1.00 94.19 74 ALA A N 1
ATOM 486 C CA . ALA A 1 74 ? -18.790 -2.459 8.548 1.00 94.19 74 ALA A CA 1
ATOM 487 C C . ALA A 1 74 ? -17.800 -1.283 8.576 1.00 94.19 74 ALA A C 1
ATOM 489 O O . ALA A 1 74 ? -17.996 -0.347 9.349 1.00 94.19 74 ALA A O 1
ATOM 490 N N . TYR A 1 75 ? -16.781 -1.294 7.717 1.00 95.50 75 TYR A N 1
ATOM 491 C CA . TYR A 1 75 ? -15.715 -0.294 7.728 1.00 95.50 75 TYR A CA 1
ATOM 492 C C . TYR A 1 75 ? -15.824 0.706 6.574 1.00 95.50 75 TYR A C 1
ATOM 494 O O . TYR A 1 75 ? -16.357 0.423 5.495 1.00 95.50 75 TYR A O 1
ATOM 502 N N . ARG A 1 76 ? -15.272 1.900 6.802 1.00 96.12 76 ARG A N 1
ATOM 503 C CA . ARG A 1 76 ? -14.920 2.864 5.757 1.00 96.12 76 ARG A CA 1
ATOM 504 C C . ARG A 1 76 ? -13.413 2.794 5.527 1.00 96.12 76 ARG A C 1
ATOM 506 O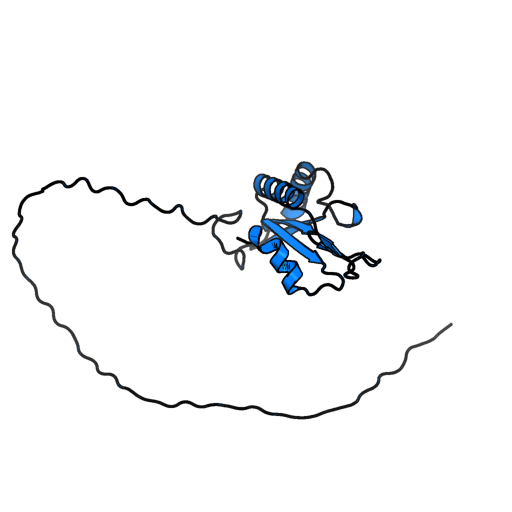 O . ARG A 1 76 ? -12.648 3.031 6.451 1.00 96.12 76 ARG A O 1
ATOM 513 N N . LEU A 1 77 ? -12.994 2.505 4.301 1.00 97.06 77 LEU A N 1
ATOM 514 C CA . LEU A 1 77 ? -11.580 2.522 3.936 1.00 97.06 77 LEU A CA 1
ATOM 515 C C . LEU A 1 77 ? -11.132 3.958 3.660 1.00 97.06 77 LEU A C 1
ATOM 517 O O . LEU A 1 77 ? -11.747 4.639 2.841 1.00 97.06 77 LEU A O 1
ATOM 521 N N . VAL A 1 78 ? -10.089 4.415 4.351 1.00 97.88 78 VAL A N 1
ATOM 522 C CA . VAL A 1 78 ? -9.434 5.710 4.104 1.00 97.88 78 VAL A CA 1
ATOM 523 C C . VAL A 1 78 ? -7.945 5.519 4.333 1.00 97.88 78 VAL A C 1
ATOM 525 O O . VAL A 1 78 ? -7.549 4.890 5.311 1.00 97.88 78 VAL A O 1
ATOM 528 N N . GLY A 1 79 ? -7.111 6.051 3.451 1.00 97.88 79 GLY A N 1
ATOM 529 C CA . GLY A 1 79 ? -5.683 5.808 3.531 1.00 97.88 79 GLY A CA 1
ATOM 530 C C . GLY A 1 79 ? -4.874 6.665 2.583 1.00 97.88 79 GLY A C 1
ATOM 531 O O . GLY A 1 79 ? -5.411 7.551 1.914 1.00 97.88 79 GLY A O 1
ATOM 532 N N . PHE A 1 80 ? -3.577 6.387 2.540 1.00 98.50 80 PHE A N 1
ATOM 533 C CA . PHE A 1 80 ? -2.679 6.976 1.557 1.00 98.50 80 PHE A CA 1
ATOM 534 C C . PHE A 1 80 ? -2.359 5.982 0.453 1.00 98.50 80 PHE A C 1
ATOM 536 O O . PHE A 1 80 ? -2.356 4.774 0.674 1.00 98.50 80 PHE A O 1
ATOM 543 N N . SER A 1 81 ? -2.063 6.539 -0.715 1.00 98.00 81 SER A N 1
ATOM 544 C CA . SER A 1 81 ? -1.501 5.833 -1.858 1.00 98.00 81 SER A CA 1
ATOM 545 C C . SER A 1 81 ? -0.023 6.174 -2.004 1.00 98.00 81 SER A C 1
ATOM 547 O O . SER A 1 81 ? 0.423 7.218 -1.502 1.00 98.00 81 SER A O 1
ATOM 549 N N . GLY A 1 82 ? 0.738 5.316 -2.670 1.00 97.19 82 GLY A N 1
ATOM 550 C CA . GLY A 1 82 ? 2.120 5.593 -3.042 1.00 97.19 82 GLY A CA 1
ATOM 551 C C . GLY A 1 82 ? 2.897 4.360 -3.477 1.00 97.19 82 GLY A C 1
ATOM 552 O O . GLY A 1 82 ? 2.347 3.288 -3.705 1.00 97.19 82 GLY A O 1
ATOM 553 N N . GLY A 1 83 ? 4.200 4.550 -3.617 1.00 93.75 83 GLY A N 1
ATOM 554 C CA . GLY A 1 83 ? 5.164 3.551 -4.049 1.00 93.75 83 GLY A CA 1
ATOM 555 C C . GLY A 1 83 ? 6.518 4.216 -4.311 1.00 93.75 83 GLY A C 1
ATOM 556 O O . GLY A 1 83 ? 6.599 5.444 -4.423 1.00 93.75 83 GLY A O 1
ATOM 557 N N . PRO A 1 84 ? 7.615 3.454 -4.397 1.00 85.12 84 PRO A N 1
ATOM 558 C CA . PRO A 1 84 ? 8.920 4.017 -4.714 1.00 85.12 84 PRO A CA 1
ATOM 559 C C . PRO A 1 84 ? 8.948 4.631 -6.124 1.00 85.12 84 PRO A C 1
ATOM 561 O O . PRO A 1 84 ? 8.135 4.318 -6.989 1.00 85.12 84 PRO A O 1
ATOM 564 N N . GLY A 1 85 ? 9.929 5.502 -6.366 1.00 82.31 85 GLY A N 1
ATOM 565 C CA . GLY A 1 85 ? 10.236 6.041 -7.695 1.00 82.31 85 GLY A CA 1
ATOM 566 C C . GLY A 1 85 ? 9.810 7.492 -7.920 1.00 82.31 85 GLY A C 1
ATOM 567 O O . GLY A 1 85 ? 10.529 8.220 -8.599 1.00 82.31 85 GLY A O 1
ATOM 568 N N . SER A 1 86 ? 8.701 7.959 -7.332 1.00 87.19 86 SER A N 1
ATOM 569 C CA . SER A 1 86 ? 8.314 9.374 -7.431 1.00 87.19 86 SER A CA 1
ATOM 570 C C . SER A 1 86 ? 7.357 9.822 -6.320 1.00 87.19 86 SER A C 1
ATOM 572 O O . SER A 1 86 ? 6.347 9.154 -6.101 1.00 87.19 86 SER A O 1
ATOM 574 N N . PRO A 1 87 ? 7.566 11.005 -5.705 1.00 90.81 87 PRO A N 1
ATOM 575 C CA . PRO A 1 87 ? 6.584 11.630 -4.810 1.00 90.81 87 PRO A CA 1
ATOM 576 C C . PRO A 1 87 ? 5.221 11.887 -5.471 1.00 90.81 87 PRO A C 1
ATOM 578 O O . PRO A 1 87 ? 4.212 12.033 -4.788 1.00 90.81 87 PRO A O 1
ATOM 581 N N . ALA A 1 88 ? 5.163 11.934 -6.808 1.00 92.00 88 ALA A N 1
ATOM 582 C CA . ALA A 1 88 ? 3.906 12.090 -7.538 1.00 92.00 88 ALA A CA 1
ATOM 583 C C . ALA A 1 88 ? 2.961 10.883 -7.377 1.00 92.00 88 ALA A C 1
ATOM 585 O O . ALA A 1 88 ? 1.770 11.014 -7.645 1.00 92.00 88 ALA A O 1
ATOM 586 N N . LEU A 1 89 ? 3.476 9.729 -6.936 1.00 93.25 89 LEU A N 1
ATOM 587 C CA . LEU A 1 89 ? 2.677 8.531 -6.671 1.00 93.25 89 LEU A CA 1
ATOM 588 C C . LEU A 1 89 ? 1.853 8.641 -5.382 1.00 93.25 89 LEU A C 1
ATOM 590 O O . LEU A 1 89 ? 0.871 7.920 -5.229 1.00 93.25 89 LEU A O 1
ATOM 594 N N . GLY A 1 90 ? 2.212 9.547 -4.469 1.00 96.00 90 GLY A N 1
ATOM 595 C CA . GLY A 1 90 ? 1.431 9.830 -3.270 1.00 96.00 90 GLY A CA 1
ATOM 596 C C . GLY A 1 90 ? 2.286 9.999 -2.020 1.00 96.00 90 GLY A C 1
ATOM 597 O O . GLY A 1 90 ? 3.433 10.422 -2.083 1.00 96.00 90 GLY A O 1
ATOM 598 N N . ARG A 1 91 ? 1.688 9.716 -0.860 1.00 96.19 91 ARG A N 1
ATOM 599 C CA . ARG A 1 91 ? 2.297 9.949 0.460 1.00 96.19 91 ARG A CA 1
ATOM 600 C C . ARG A 1 91 ? 3.006 8.723 1.024 1.00 96.19 91 ARG A C 1
ATOM 602 O O . ARG A 1 91 ? 3.828 8.870 1.920 1.00 96.19 91 ARG A O 1
ATOM 609 N N . LEU A 1 92 ? 2.725 7.524 0.509 1.00 96.94 92 LEU A N 1
ATOM 610 C CA . LEU A 1 92 ? 3.482 6.318 0.861 1.00 96.94 92 LEU A CA 1
ATOM 611 C C . LEU A 1 92 ? 4.768 6.249 0.039 1.00 96.94 92 LEU A C 1
ATOM 613 O O . LEU A 1 92 ? 4.963 5.350 -0.769 1.00 96.94 92 LEU A O 1
ATOM 617 N N . THR A 1 93 ? 5.615 7.259 0.199 1.00 91.94 93 THR A N 1
ATOM 618 C CA . THR A 1 93 ? 6.914 7.359 -0.467 1.00 91.94 93 THR A CA 1
ATOM 619 C C . THR A 1 93 ? 7.953 7.737 0.578 1.00 91.94 93 THR A C 1
ATOM 621 O O . THR A 1 93 ? 7.751 8.708 1.306 1.00 91.94 93 THR A O 1
ATOM 624 N N . GLY A 1 94 ? 9.068 7.011 0.651 1.00 89.00 94 GLY A N 1
ATOM 625 C CA . GLY A 1 94 ? 10.110 7.270 1.649 1.00 89.00 94 GLY A CA 1
ATOM 626 C C . GLY A 1 94 ? 9.803 6.627 3.004 1.00 89.00 94 GLY A C 1
ATOM 627 O O . GLY A 1 94 ? 9.616 5.416 3.072 1.00 89.00 94 GLY A O 1
ATOM 628 N N . ASP A 1 95 ? 9.799 7.423 4.077 1.00 95.12 95 ASP A N 1
ATOM 629 C CA . ASP A 1 95 ? 9.604 6.936 5.450 1.00 95.12 95 ASP A CA 1
ATOM 630 C C . ASP A 1 95 ? 8.138 6.542 5.706 1.00 95.12 95 ASP A C 1
ATOM 632 O O . ASP A 1 95 ? 7.251 7.385 5.875 1.00 95.12 95 ASP A O 1
ATOM 636 N N . LEU A 1 96 ? 7.893 5.231 5.745 1.00 97.12 96 LEU A N 1
ATOM 637 C CA . LEU A 1 96 ? 6.561 4.660 5.918 1.00 97.12 96 LEU A CA 1
ATOM 638 C C . LEU A 1 96 ? 5.991 4.859 7.327 1.00 97.12 96 LEU A C 1
ATOM 640 O O . LEU A 1 96 ? 4.771 4.957 7.470 1.00 97.12 96 LEU A O 1
ATOM 644 N N . ASP A 1 97 ? 6.830 4.948 8.360 1.00 97.38 97 ASP A N 1
ATOM 645 C CA . ASP A 1 97 ? 6.357 5.149 9.732 1.00 97.38 97 ASP A CA 1
ATOM 646 C C . ASP A 1 97 ? 5.934 6.616 9.936 1.00 97.38 97 ASP A C 1
ATOM 648 O O . ASP A 1 97 ? 4.895 6.892 10.550 1.00 97.38 97 ASP A O 1
ATOM 652 N N . ALA A 1 98 ? 6.671 7.561 9.341 1.00 97.69 98 ALA A N 1
ATOM 653 C CA . ALA A 1 98 ? 6.265 8.965 9.280 1.00 97.69 98 ALA A CA 1
ATOM 654 C C . ALA A 1 98 ? 4.955 9.137 8.492 1.00 97.69 98 ALA A C 1
ATOM 656 O O . ALA A 1 98 ? 4.019 9.783 8.978 1.00 97.69 98 ALA A O 1
ATOM 657 N N . ALA A 1 99 ? 4.839 8.488 7.327 1.00 97.62 99 ALA A N 1
ATOM 658 C CA . ALA A 1 99 ? 3.612 8.494 6.534 1.00 97.62 99 ALA A CA 1
ATOM 659 C C . ALA A 1 99 ? 2.425 7.880 7.302 1.00 97.62 99 ALA A C 1
ATOM 661 O O . ALA A 1 99 ? 1.317 8.417 7.257 1.00 97.62 99 ALA A O 1
ATOM 662 N N . ALA A 1 100 ? 2.640 6.804 8.070 1.00 97.94 100 ALA A N 1
ATOM 663 C CA . ALA A 1 100 ? 1.618 6.211 8.935 1.00 97.94 100 ALA A CA 1
ATOM 664 C C . ALA A 1 100 ? 1.129 7.189 10.015 1.00 97.94 100 ALA A C 1
ATOM 666 O O . ALA A 1 100 ? -0.064 7.244 10.333 1.00 97.94 100 ALA A O 1
ATOM 667 N N . ALA A 1 101 ? 2.048 7.947 10.620 1.00 97.81 101 ALA A N 1
ATOM 668 C CA . ALA A 1 101 ? 1.716 8.934 11.639 1.00 97.81 101 ALA A CA 1
ATOM 669 C C . ALA A 1 101 ? 0.894 10.095 11.062 1.00 97.81 101 ALA A C 1
ATOM 671 O O . ALA A 1 101 ? -0.135 10.449 11.643 1.00 97.81 101 ALA A O 1
ATOM 672 N N . GLU A 1 102 ? 1.293 10.624 9.902 1.00 97.88 102 GLU A N 1
ATOM 673 C CA . GLU A 1 102 ? 0.532 11.648 9.176 1.00 97.88 102 GLU A CA 1
ATOM 674 C C . GLU A 1 102 ? -0.857 11.125 8.781 1.00 97.88 102 GLU A C 1
ATOM 676 O O . GLU A 1 102 ? -1.870 11.789 9.022 1.00 97.88 102 GLU A O 1
ATOM 681 N N . MET A 1 103 ? -0.928 9.904 8.242 1.00 98.00 103 MET A N 1
ATOM 682 C CA . MET A 1 103 ? -2.180 9.275 7.828 1.00 98.00 103 MET A CA 1
ATOM 683 C C . MET A 1 103 ? -3.177 9.209 8.976 1.00 98.00 103 MET A C 1
ATOM 685 O O . MET A 1 103 ? -4.314 9.641 8.818 1.00 98.00 103 MET A O 1
ATOM 689 N N . ARG A 1 104 ? -2.762 8.733 10.156 1.00 96.06 104 ARG A N 1
ATOM 690 C CA . ARG A 1 104 ? -3.656 8.631 11.323 1.00 96.06 104 ARG A CA 1
ATOM 691 C C . ARG A 1 104 ? -4.282 9.970 11.707 1.00 96.06 104 ARG A C 1
ATOM 693 O O . ARG A 1 104 ? -5.446 9.998 12.098 1.00 96.06 104 ARG A O 1
ATOM 700 N N . GLN A 1 105 ? -3.541 11.068 11.573 1.00 96.75 105 GLN A N 1
ATOM 701 C CA . GLN A 1 105 ? -4.074 12.408 11.823 1.00 96.75 105 GLN A CA 1
ATOM 702 C C . GLN A 1 105 ? -5.064 12.826 10.730 1.00 96.75 105 GLN A C 1
ATOM 704 O O . GLN A 1 105 ? -6.147 13.324 11.033 1.00 96.75 105 GLN A O 1
ATOM 709 N N . GLN A 1 106 ? -4.724 12.583 9.462 1.00 97.25 106 GLN A N 1
ATOM 710 C CA . GLN A 1 106 ? -5.542 13.003 8.323 1.00 97.25 106 GLN A CA 1
ATOM 711 C C . GLN A 1 106 ? -6.826 12.194 8.150 1.00 97.25 106 GLN A C 1
ATOM 713 O O . GLN A 1 106 ? -7.812 12.738 7.658 1.00 97.25 106 GLN A O 1
ATOM 718 N N . ILE A 1 107 ? -6.852 10.920 8.548 1.00 96.62 107 ILE A N 1
ATOM 719 C CA . ILE A 1 107 ? -8.044 10.079 8.383 1.00 96.62 107 ILE A CA 1
ATOM 720 C C . ILE A 1 107 ? -9.098 10.300 9.477 1.00 96.62 107 ILE A C 1
ATOM 722 O O . ILE A 1 107 ? -10.258 9.944 9.276 1.00 96.62 107 ILE A O 1
ATOM 726 N N . ALA A 1 108 ? -8.729 10.889 10.621 1.00 93.12 108 ALA A N 1
ATOM 727 C CA . ALA A 1 108 ? -9.626 11.054 11.767 1.00 93.12 108 ALA A CA 1
ATOM 728 C C . ALA A 1 108 ? -10.952 11.778 11.430 1.00 93.12 108 ALA A C 1
ATOM 730 O O . ALA A 1 108 ? -12.006 11.290 11.846 1.00 93.12 108 ALA A O 1
ATOM 731 N N . PRO A 1 109 ? -10.967 12.859 10.621 1.00 96.38 109 PRO A N 1
ATOM 732 C CA . PRO A 1 109 ? -12.205 13.544 10.238 1.00 96.38 109 PRO A CA 1
ATOM 733 C C . PRO A 1 109 ? -13.149 12.713 9.359 1.00 96.38 109 PRO A C 1
ATOM 735 O O . PRO A 1 109 ? -14.312 13.074 9.200 1.00 96.38 109 PRO A O 1
ATOM 738 N N . TYR A 1 110 ? -12.676 11.611 8.768 1.00 95.69 110 TYR A N 1
ATOM 739 C CA . TYR A 1 110 ? -13.492 10.748 7.911 1.00 95.69 110 TYR A CA 1
ATOM 740 C C . TYR A 1 110 ? -14.263 9.678 8.691 1.00 95.69 110 TYR A C 1
ATOM 742 O O . TYR A 1 110 ? -15.057 8.941 8.091 1.00 95.69 110 TYR A O 1
ATOM 750 N N . ALA A 1 111 ? -14.063 9.582 10.008 1.00 91.62 111 ALA A N 1
ATOM 751 C CA . ALA A 1 111 ? -14.898 8.759 10.869 1.00 91.62 111 ALA A CA 1
ATOM 752 C C . ALA A 1 111 ? -16.348 9.272 10.872 1.00 91.62 111 ALA A C 1
ATOM 754 O O . ALA A 1 111 ? -16.616 10.469 10.812 1.00 91.62 111 ALA A O 1
ATOM 755 N N . GLY A 1 112 ? -17.305 8.348 10.904 1.00 93.12 112 GLY A N 1
ATOM 756 C CA . GLY A 1 112 ? -18.731 8.669 10.950 1.00 93.12 112 GLY A CA 1
ATOM 757 C C . GLY A 1 112 ? -19.520 7.474 11.464 1.00 93.12 112 GLY A C 1
ATOM 758 O O . GLY A 1 112 ? -19.065 6.778 12.363 1.00 93.12 112 GLY A O 1
ATOM 759 N N . ALA A 1 113 ? -20.662 7.169 10.841 1.00 94.62 113 ALA A N 1
ATOM 760 C CA . ALA A 1 113 ? -21.468 5.991 11.191 1.00 94.62 113 ALA A CA 1
ATOM 761 C C . ALA A 1 113 ? -20.715 4.650 11.061 1.00 94.62 113 ALA A C 1
ATOM 763 O O . ALA A 1 113 ? -21.156 3.640 11.600 1.00 94.62 113 ALA A O 1
ATOM 764 N N . ARG A 1 114 ? -19.594 4.637 10.329 1.00 94.62 114 ARG A N 1
ATOM 765 C CA . ARG A 1 114 ? -18.695 3.491 10.202 1.00 94.62 114 ARG A CA 1
ATOM 766 C C . ARG A 1 114 ? -17.304 3.864 10.705 1.00 94.62 114 ARG A C 1
ATOM 768 O O . ARG A 1 114 ? -16.834 4.952 10.343 1.00 94.62 114 ARG A O 1
ATOM 775 N N . PRO A 1 115 ? -16.633 2.989 11.473 1.00 94.06 115 PRO A N 1
ATOM 776 C CA . PRO A 1 115 ? -15.234 3.184 11.817 1.00 94.06 115 PRO A CA 1
ATOM 777 C C . PRO A 1 115 ? -14.374 3.229 10.551 1.00 94.06 115 PRO A C 1
ATOM 779 O O . PRO A 1 115 ? -14.639 2.525 9.569 1.00 94.06 115 PRO A O 1
ATOM 782 N N . VAL A 1 116 ? -13.336 4.064 10.583 1.00 95.94 116 VAL A N 1
ATOM 783 C CA . VAL A 1 116 ? -12.313 4.073 9.537 1.00 95.94 116 VAL A CA 1
ATOM 784 C C . VAL A 1 116 ? -11.379 2.888 9.752 1.00 95.94 116 VAL A C 1
ATOM 786 O O . VAL A 1 116 ? -10.880 2.687 10.857 1.00 95.94 116 VAL A O 1
ATOM 789 N N . LEU A 1 117 ? -11.133 2.132 8.688 1.00 96.56 117 LEU A N 1
ATOM 790 C CA . LEU A 1 117 ? -10.065 1.148 8.607 1.00 96.56 117 LEU A CA 1
ATOM 791 C C . LEU A 1 117 ? -8.940 1.759 7.756 1.00 96.56 117 LEU A C 1
ATOM 793 O O . LEU A 1 117 ? -9.176 2.011 6.568 1.00 96.56 117 LEU A O 1
ATOM 797 N N . PRO A 1 118 ? -7.768 2.063 8.350 1.00 97.88 118 PRO A N 1
ATOM 798 C CA . PRO A 1 118 ? -6.661 2.676 7.627 1.00 97.88 118 PRO A CA 1
ATOM 799 C C . PRO A 1 118 ? -6.200 1.800 6.460 1.00 97.88 118 PRO A C 1
ATOM 801 O O . PRO A 1 118 ? -6.209 0.571 6.566 1.00 97.88 118 PRO A O 1
ATOM 804 N N . VAL A 1 119 ? -5.776 2.422 5.361 1.00 98.50 119 VAL A N 1
ATOM 805 C CA . VAL A 1 119 ? -5.274 1.714 4.175 1.00 98.50 119 VAL A CA 1
ATOM 806 C C . VAL A 1 119 ? -3.900 2.231 3.772 1.00 98.50 119 VAL A C 1
ATOM 808 O O . VAL A 1 119 ? -3.670 3.434 3.660 1.00 98.50 119 VAL A O 1
ATOM 811 N N . PHE A 1 120 ? -3.001 1.292 3.522 1.00 98.50 120 PHE A N 1
ATOM 812 C CA . PHE A 1 120 ? -1.785 1.501 2.763 1.00 98.50 120 PHE A CA 1
ATOM 813 C C . PHE A 1 120 ? -2.039 1.006 1.340 1.00 98.50 120 PHE A C 1
ATOM 815 O O . PHE A 1 120 ? -2.085 -0.199 1.118 1.00 98.50 120 PHE A O 1
ATOM 822 N N . GLU A 1 121 ? -2.253 1.903 0.382 1.00 98.56 121 GLU A N 1
ATOM 823 C CA . GLU A 1 121 ? -2.373 1.528 -1.027 1.00 98.56 121 GLU A CA 1
ATOM 824 C C . GLU A 1 121 ? -0.997 1.608 -1.696 1.00 98.56 121 GLU A C 1
ATOM 826 O O . GLU A 1 121 ? -0.504 2.691 -2.008 1.00 98.56 121 GLU A O 1
ATOM 831 N N . LEU A 1 122 ? -0.369 0.452 -1.900 1.00 98.50 122 LEU A N 1
ATOM 832 C CA . LEU A 1 122 ? 0.885 0.345 -2.638 1.00 98.50 122 LEU A CA 1
ATOM 833 C C . LEU A 1 122 ? 0.577 0.174 -4.126 1.00 98.50 122 LEU A C 1
ATOM 835 O O . LEU A 1 122 ? -0.077 -0.792 -4.516 1.00 98.50 122 LEU A O 1
ATOM 839 N N . ILE A 1 123 ? 1.097 1.069 -4.962 1.00 97.75 123 ILE A N 1
ATOM 840 C CA . ILE A 1 123 ? 1.091 0.929 -6.420 1.00 97.75 123 ILE A CA 1
ATOM 841 C C . ILE A 1 123 ? 2.151 -0.105 -6.800 1.00 97.75 123 ILE A C 1
ATOM 843 O O . ILE A 1 123 ? 3.315 0.223 -7.025 1.00 97.75 123 ILE A O 1
ATOM 847 N N . THR A 1 124 ? 1.747 -1.375 -6.812 1.00 97.31 124 THR A N 1
ATOM 848 C CA . THR A 1 124 ? 2.637 -2.512 -7.057 1.00 97.31 124 THR A CA 1
ATOM 849 C C . THR A 1 124 ? 3.008 -2.653 -8.520 1.00 97.31 124 THR A C 1
ATOM 851 O O . THR A 1 124 ? 4.147 -3.011 -8.804 1.00 97.31 124 THR A O 1
ATOM 854 N N . THR A 1 125 ? 2.089 -2.342 -9.433 1.00 96.75 125 THR A N 1
ATOM 855 C CA . THR A 1 125 ? 2.380 -2.259 -10.869 1.00 96.75 125 THR A CA 1
ATOM 856 C C . THR A 1 125 ? 2.202 -0.817 -11.306 1.00 96.75 125 THR A C 1
ATOM 858 O O . THR A 1 125 ? 1.110 -0.266 -11.168 1.00 96.75 125 THR A O 1
ATOM 861 N N . ILE A 1 126 ? 3.263 -0.208 -11.828 1.00 95.38 126 ILE A N 1
ATOM 862 C CA . ILE A 1 126 ? 3.269 1.191 -12.261 1.00 95.38 126 ILE A CA 1
ATOM 863 C C . ILE A 1 126 ? 3.221 1.229 -13.785 1.00 95.38 126 ILE A C 1
ATOM 865 O O . ILE A 1 126 ? 4.092 0.662 -14.440 1.00 95.38 126 ILE A O 1
ATOM 869 N N . ALA A 1 127 ? 2.248 1.942 -14.351 1.00 95.31 127 ALA A N 1
ATOM 870 C CA . ALA A 1 127 ? 2.206 2.191 -15.787 1.00 95.31 127 ALA A CA 1
ATOM 871 C C . ALA A 1 127 ? 3.228 3.270 -16.191 1.00 95.31 127 ALA A C 1
ATOM 873 O O . ALA A 1 127 ? 3.435 4.267 -15.494 1.00 95.31 127 ALA A O 1
ATOM 874 N N . HIS A 1 128 ? 3.848 3.097 -17.352 1.00 93.38 128 HIS A N 1
ATOM 875 C CA . HIS A 1 128 ? 4.879 3.975 -17.893 1.00 93.38 128 HIS A CA 1
ATOM 876 C C . HIS A 1 128 ? 4.433 4.616 -19.217 1.00 93.38 128 HIS A C 1
ATOM 878 O O . HIS A 1 128 ? 3.703 4.005 -19.996 1.00 93.38 128 HIS A O 1
ATOM 884 N N . PRO A 1 129 ? 4.890 5.843 -19.533 1.00 94.88 129 PRO A N 1
ATOM 885 C CA . PRO A 1 129 ? 4.602 6.480 -20.821 1.00 94.88 129 PRO A CA 1
ATOM 886 C C . PRO A 1 129 ? 5.440 5.911 -21.982 1.00 94.88 129 PRO A C 1
ATOM 888 O O . PRO A 1 129 ? 5.169 6.217 -23.143 1.00 94.88 129 PRO A O 1
ATOM 891 N N . PHE A 1 130 ? 6.447 5.087 -21.682 1.00 95.75 130 PHE A N 1
ATOM 892 C CA . PHE A 1 130 ? 7.370 4.495 -22.650 1.00 95.75 130 PHE A CA 1
ATOM 893 C C . PHE A 1 130 ? 7.293 2.965 -22.606 1.00 95.75 130 PHE A C 1
ATOM 895 O O . PHE A 1 130 ? 7.010 2.413 -21.539 1.00 95.75 130 PHE A O 1
ATOM 902 N N . PRO A 1 131 ? 7.539 2.281 -23.739 1.00 96.69 131 PRO A N 1
ATOM 903 C CA . PRO A 1 131 ? 7.543 0.827 -23.767 1.00 96.69 131 PRO A CA 1
ATOM 904 C C . PRO A 1 131 ? 8.707 0.270 -22.941 1.00 96.69 131 PRO A C 1
ATOM 906 O O . PRO A 1 131 ? 9.823 0.790 -22.979 1.00 96.69 131 PRO A O 1
ATOM 909 N N . THR A 1 132 ? 8.434 -0.820 -22.238 1.00 94.81 132 THR A N 1
ATOM 910 C CA . THR A 1 132 ? 9.437 -1.754 -21.712 1.00 94.81 132 THR A CA 1
ATOM 911 C C . THR A 1 132 ? 9.999 -2.611 -22.856 1.00 94.81 132 THR A C 1
ATOM 913 O O . THR A 1 132 ? 9.449 -2.577 -23.965 1.00 94.81 132 THR A O 1
ATOM 916 N N . PRO A 1 133 ? 11.068 -3.398 -22.637 1.00 95.06 133 PRO A N 1
ATOM 917 C CA . PRO A 1 133 ? 11.525 -4.385 -23.621 1.00 95.06 133 PRO A CA 1
ATOM 918 C C . PRO A 1 133 ? 10.419 -5.348 -24.085 1.00 95.06 133 PRO A C 1
ATOM 920 O O . PRO A 1 133 ? 10.395 -5.752 -25.246 1.00 95.06 133 PRO A O 1
ATOM 923 N N . GLU A 1 134 ? 9.476 -5.661 -23.199 1.00 91.19 134 GLU A N 1
ATOM 924 C CA . GLU A 1 134 ? 8.318 -6.523 -23.437 1.00 91.19 134 GLU A CA 1
ATOM 925 C C . GLU A 1 134 ? 7.153 -5.786 -24.127 1.00 91.19 134 GLU A C 1
ATOM 927 O O . GLU A 1 134 ? 6.208 -6.415 -24.598 1.00 91.19 134 GLU A O 1
ATOM 932 N N . GLY A 1 135 ? 7.216 -4.453 -24.227 1.00 96.06 135 GLY A N 1
ATOM 933 C CA . GLY A 1 135 ? 6.205 -3.621 -24.885 1.00 96.06 135 GLY A CA 1
ATOM 934 C C . GLY A 1 135 ? 4.910 -3.436 -24.087 1.00 96.06 135 GLY A C 1
ATOM 935 O O . GLY A 1 135 ? 3.921 -2.956 -24.645 1.00 96.06 135 GLY A O 1
ATOM 936 N N . ASP A 1 136 ? 4.908 -3.790 -22.802 1.00 95.06 136 ASP A N 1
ATOM 937 C CA . ASP A 1 136 ? 3.733 -3.775 -21.922 1.00 95.06 136 ASP A CA 1
ATOM 938 C C . ASP A 1 136 ? 3.493 -2.429 -21.216 1.00 95.06 136 ASP A C 1
ATOM 940 O O . ASP A 1 136 ? 2.387 -2.170 -20.753 1.00 95.06 136 ASP A O 1
ATOM 944 N N . TYR A 1 137 ? 4.476 -1.522 -21.224 1.00 97.06 137 TYR A N 1
ATOM 945 C CA . T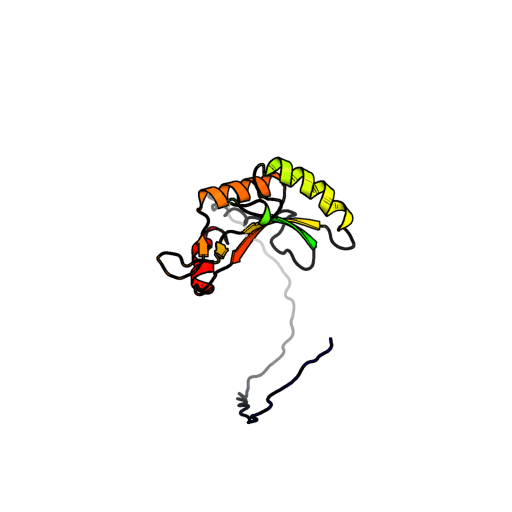YR A 1 137 ? 4.387 -0.192 -20.605 1.00 97.06 137 TYR A CA 1
ATOM 946 C C . TYR A 1 137 ? 4.129 -0.246 -19.091 1.00 97.06 137 TYR A C 1
ATOM 948 O O . TYR A 1 137 ? 3.463 0.641 -18.555 1.00 97.06 137 TYR A O 1
ATOM 956 N N . SER A 1 138 ? 4.639 -1.254 -18.385 1.00 95.38 138 SER A N 1
ATOM 957 C CA . SER A 1 138 ? 4.478 -1.342 -16.932 1.00 95.38 138 SER A CA 1
ATOM 958 C C . SER A 1 138 ? 5.686 -1.936 -16.220 1.00 95.38 138 SER A C 1
ATOM 960 O O . SER A 1 138 ? 6.416 -2.740 -16.781 1.00 95.38 138 SER A O 1
ATOM 962 N N . GLY A 1 139 ? 5.887 -1.551 -14.961 1.00 93.75 139 GLY A N 1
ATOM 963 C CA . GLY A 1 139 ? 6.912 -2.114 -14.085 1.00 93.75 139 GLY A CA 1
ATOM 964 C C . GLY A 1 139 ? 6.297 -2.703 -12.821 1.00 93.75 139 GLY A C 1
ATOM 965 O O . GLY A 1 139 ? 5.528 -2.024 -12.136 1.00 93.75 139 GLY A O 1
ATOM 966 N N . ARG A 1 140 ? 6.651 -3.953 -12.501 1.00 94.94 140 ARG A N 1
ATOM 967 C CA . ARG A 1 140 ? 6.243 -4.628 -11.263 1.00 94.94 140 ARG A CA 1
ATOM 968 C C . ARG A 1 140 ? 7.214 -4.337 -10.127 1.00 94.94 140 ARG A C 1
ATOM 970 O O . ARG A 1 140 ? 8.428 -4.377 -10.301 1.00 94.94 140 ARG A O 1
ATOM 977 N N . SER A 1 141 ? 6.650 -4.126 -8.949 1.00 95.06 141 SER A N 1
ATOM 978 C CA . SER A 1 141 ? 7.358 -4.151 -7.675 1.00 95.06 141 SER A CA 1
ATOM 979 C C . SER A 1 141 ? 7.874 -5.551 -7.366 1.00 95.06 141 SER A C 1
ATOM 981 O O . SER A 1 141 ? 7.185 -6.538 -7.637 1.00 95.06 141 SER A O 1
ATOM 983 N N . ASP A 1 142 ? 9.057 -5.625 -6.762 1.00 95.94 142 ASP A N 1
ATOM 984 C CA . ASP A 1 142 ? 9.581 -6.873 -6.221 1.00 95.94 142 ASP A CA 1
ATOM 985 C C . ASP A 1 142 ? 8.918 -7.249 -4.885 1.00 95.94 142 ASP A C 1
ATOM 987 O O . ASP A 1 142 ? 8.181 -6.481 -4.261 1.00 95.94 142 ASP A O 1
ATOM 991 N N . ASP A 1 143 ? 9.179 -8.476 -4.448 1.00 97.69 143 ASP A N 1
ATOM 992 C CA . ASP A 1 143 ? 8.594 -9.024 -3.229 1.00 97.69 143 ASP A CA 1
ATOM 993 C C . ASP A 1 143 ? 9.112 -8.387 -1.948 1.00 97.69 143 ASP A C 1
ATOM 995 O O . ASP A 1 143 ? 8.378 -8.330 -0.964 1.00 97.69 143 ASP A O 1
ATOM 999 N N . ALA A 1 144 ? 10.368 -7.940 -1.942 1.00 97.69 144 ALA A N 1
ATOM 1000 C CA . ALA A 1 144 ? 10.961 -7.319 -0.766 1.00 97.69 144 ALA A CA 1
ATOM 1001 C C . ALA A 1 144 ? 10.253 -5.994 -0.473 1.00 97.69 144 ALA A C 1
ATOM 1003 O O . ALA A 1 144 ? 9.859 -5.739 0.662 1.00 97.69 144 ALA A O 1
ATOM 1004 N N . LEU A 1 145 ? 9.970 -5.215 -1.517 1.00 97.19 145 LEU A N 1
ATOM 1005 C CA . LEU A 1 145 ? 9.198 -3.992 -1.400 1.00 97.19 145 LEU A CA 1
ATOM 1006 C C . LEU A 1 145 ? 7.785 -4.259 -0.869 1.00 97.19 145 LEU A C 1
ATOM 1008 O O . LEU A 1 145 ? 7.323 -3.570 0.038 1.00 97.19 145 LEU A O 1
ATOM 1012 N N . ILE A 1 146 ? 7.083 -5.254 -1.416 1.00 98.06 146 ILE A N 1
ATOM 1013 C CA . ILE A 1 146 ? 5.723 -5.570 -0.956 1.00 98.06 146 ILE A CA 1
ATOM 1014 C C . ILE A 1 146 ? 5.749 -6.023 0.510 1.00 98.06 146 ILE A C 1
ATOM 1016 O O . ILE A 1 146 ? 4.884 -5.614 1.287 1.00 98.06 146 ILE A O 1
ATOM 1020 N N . GLN A 1 147 ? 6.761 -6.801 0.908 1.00 98.00 147 GLN A N 1
ATOM 1021 C CA . GLN A 1 147 ? 6.971 -7.208 2.296 1.00 98.00 147 GLN A CA 1
ATOM 1022 C C . GLN A 1 147 ? 7.168 -5.999 3.221 1.00 98.00 147 GLN A C 1
ATOM 1024 O O . GLN A 1 147 ? 6.497 -5.910 4.250 1.00 98.00 147 GLN A O 1
ATOM 1029 N N . ASP A 1 148 ? 8.020 -5.043 2.841 1.00 97.94 148 ASP A N 1
ATOM 1030 C CA . ASP A 1 148 ? 8.293 -3.841 3.637 1.00 97.94 148 ASP A CA 1
ATOM 1031 C C . ASP A 1 148 ? 7.020 -3.014 3.872 1.00 97.94 148 ASP A C 1
ATOM 1033 O O . ASP A 1 148 ? 6.738 -2.573 4.994 1.00 97.94 148 ASP A O 1
ATOM 1037 N N . TYR A 1 149 ? 6.200 -2.852 2.830 1.00 98.31 149 TYR A N 1
ATOM 1038 C CA . TYR A 1 149 ? 4.918 -2.150 2.929 1.00 98.31 149 TYR A CA 1
ATOM 1039 C C . TYR A 1 149 ? 3.889 -2.941 3.737 1.00 98.31 149 TYR A C 1
ATOM 1041 O O . TYR A 1 149 ? 3.124 -2.340 4.494 1.00 98.31 149 TYR A O 1
ATOM 1049 N N . LEU A 1 150 ? 3.871 -4.272 3.625 1.00 97.62 150 LEU A N 1
ATOM 1050 C CA . LEU A 1 150 ? 3.005 -5.129 4.432 1.00 97.62 150 LEU A CA 1
ATOM 1051 C C . LEU A 1 150 ? 3.343 -5.014 5.918 1.00 97.62 150 LEU A C 1
ATOM 1053 O O . LEU A 1 150 ? 2.442 -4.888 6.750 1.00 97.62 150 LEU A O 1
ATOM 1057 N N . ASP A 1 151 ? 4.625 -5.024 6.263 1.00 97.88 151 ASP A N 1
ATOM 1058 C CA . ASP A 1 151 ? 5.061 -4.912 7.649 1.00 97.88 151 ASP A CA 1
ATOM 1059 C C . ASP A 1 151 ? 4.802 -3.511 8.208 1.00 97.88 151 ASP A C 1
ATOM 1061 O O . ASP A 1 151 ? 4.350 -3.387 9.350 1.00 97.88 151 ASP A O 1
ATOM 1065 N N . ALA A 1 152 ? 4.985 -2.459 7.406 1.00 98.31 152 ALA A N 1
ATOM 1066 C CA . ALA A 1 152 ? 4.587 -1.103 7.782 1.00 98.31 152 ALA A CA 1
ATOM 1067 C C . ALA A 1 152 ? 3.070 -0.985 8.002 1.00 98.31 152 ALA A C 1
ATOM 1069 O O . ALA A 1 152 ? 2.632 -0.474 9.036 1.00 98.31 152 ALA A O 1
ATOM 1070 N N . ALA A 1 153 ? 2.259 -1.530 7.091 1.00 97.75 153 ALA A N 1
ATOM 1071 C CA . ALA A 1 153 ? 0.806 -1.548 7.225 1.00 97.75 153 ALA A CA 1
ATOM 1072 C C . ALA A 1 153 ? 0.371 -2.291 8.500 1.00 97.75 153 ALA A C 1
ATOM 1074 O O . ALA A 1 153 ? -0.458 -1.788 9.260 1.00 97.75 153 ALA A O 1
ATOM 1075 N N . ARG A 1 154 ? 0.990 -3.439 8.807 1.00 96.81 154 ARG A N 1
ATOM 1076 C CA . ARG A 1 154 ? 0.734 -4.200 10.042 1.00 96.81 154 ARG A CA 1
ATOM 1077 C C . ARG A 1 154 ? 1.059 -3.399 11.299 1.00 96.81 154 ARG A C 1
ATOM 1079 O O . ARG A 1 154 ? 0.224 -3.353 12.200 1.00 96.81 154 ARG A O 1
ATOM 1086 N N . ARG A 1 155 ? 2.221 -2.734 11.357 1.00 97.38 155 ARG A N 1
ATOM 1087 C CA . ARG A 1 155 ? 2.581 -1.849 12.485 1.00 97.38 155 ARG A CA 1
ATOM 1088 C C . ARG A 1 155 ? 1.586 -0.699 12.647 1.00 97.38 155 ARG A C 1
ATOM 1090 O O . ARG A 1 155 ? 1.274 -0.317 13.772 1.00 97.38 155 ARG A O 1
ATOM 1097 N N . ALA A 1 156 ? 1.063 -0.177 11.538 1.00 97.00 156 ALA A N 1
ATOM 1098 C CA . ALA A 1 156 ? 0.080 0.903 11.523 1.00 97.00 156 ALA A CA 1
ATOM 1099 C C . ALA A 1 156 ? -1.370 0.446 11.787 1.00 97.00 156 ALA A C 1
ATOM 1101 O O . ALA A 1 156 ? -2.257 1.295 11.899 1.00 97.00 156 ALA A O 1
ATOM 1102 N N . GLY A 1 157 ? -1.637 -0.864 11.872 1.00 96.25 157 GLY A N 1
ATOM 1103 C CA . GLY A 1 157 ? -3.000 -1.399 11.940 1.00 96.25 157 GLY A CA 1
ATOM 1104 C C . GLY A 1 157 ? -3.820 -1.121 10.672 1.00 96.25 157 GLY A C 1
ATOM 1105 O O . GLY A 1 157 ? -5.041 -0.981 10.746 1.00 96.25 157 GLY A O 1
ATOM 1106 N N . ALA A 1 158 ? -3.150 -1.003 9.527 1.00 97.75 158 ALA A N 1
ATOM 1107 C CA . ALA A 1 158 ? -3.727 -0.696 8.228 1.00 97.75 158 ALA A CA 1
ATOM 1108 C C . ALA A 1 158 ? -3.861 -1.948 7.350 1.00 97.75 158 ALA A C 1
ATOM 1110 O O . ALA A 1 158 ? -3.081 -2.897 7.455 1.00 97.75 158 ALA A O 1
ATOM 1111 N N . LEU A 1 159 ? -4.840 -1.935 6.448 1.00 97.25 159 LEU A N 1
ATOM 1112 C CA . LEU A 1 159 ? -4.902 -2.872 5.329 1.00 97.25 159 LEU A CA 1
ATOM 1113 C C . LEU A 1 159 ? -3.842 -2.504 4.292 1.00 97.25 159 LEU A C 1
ATOM 1115 O O . LEU A 1 159 ? -3.773 -1.344 3.897 1.00 97.25 159 LEU A O 1
ATOM 1119 N N . LEU A 1 160 ? -3.091 -3.483 3.791 1.00 97.62 160 LEU A N 1
ATOM 1120 C CA . LEU A 1 160 ? -2.339 -3.312 2.550 1.00 97.62 160 LEU A CA 1
ATOM 1121 C C . LEU A 1 160 ? -3.278 -3.573 1.361 1.00 97.62 160 LEU A C 1
ATOM 1123 O O . LEU A 1 160 ? -3.870 -4.647 1.260 1.00 97.62 160 LEU A O 1
ATOM 1127 N N . LEU A 1 161 ? -3.416 -2.591 0.474 1.00 97.88 161 LEU A N 1
ATOM 1128 C CA . LEU A 1 161 ? -4.142 -2.677 -0.791 1.00 97.88 161 LEU A CA 1
ATOM 1129 C C . LEU A 1 161 ? -3.125 -2.631 -1.938 1.00 97.88 161 LEU A C 1
ATOM 1131 O O . LEU A 1 161 ? -2.333 -1.695 -2.010 1.00 97.88 161 LEU A O 1
ATOM 1135 N N . LEU A 1 162 ? -3.151 -3.624 -2.829 1.00 98.06 162 LEU A N 1
ATOM 1136 C CA . LEU A 1 162 ? -2.268 -3.666 -3.998 1.00 98.06 162 LEU A CA 1
ATOM 1137 C C . LEU A 1 162 ? -2.958 -2.994 -5.189 1.00 98.06 162 LEU A C 1
ATOM 1139 O O . LEU A 1 162 ? -4.003 -3.456 -5.651 1.00 98.06 162 LEU A O 1
ATOM 1143 N N . ASN A 1 163 ? -2.383 -1.896 -5.668 1.00 97.69 163 ASN A N 1
ATOM 1144 C CA . ASN A 1 163 ? -2.844 -1.158 -6.836 1.00 97.69 163 ASN A CA 1
ATOM 1145 C C . ASN A 1 163 ? -2.037 -1.586 -8.070 1.00 97.69 163 ASN A C 1
ATOM 1147 O O . ASN A 1 163 ? -0.812 -1.473 -8.112 1.00 97.69 163 ASN A O 1
ATOM 1151 N N . ILE A 1 164 ? -2.756 -2.092 -9.071 1.00 97.31 164 ILE A N 1
ATOM 1152 C CA . ILE A 1 164 ? -2.191 -2.679 -10.283 1.00 97.31 164 ILE A CA 1
ATOM 1153 C C . ILE A 1 164 ? -2.570 -1.804 -11.476 1.00 97.31 164 ILE A C 1
ATOM 1155 O O . ILE A 1 164 ? -3.738 -1.743 -11.866 1.00 97.31 164 ILE A O 1
ATOM 1159 N N . GLN A 1 165 ? -1.573 -1.155 -12.074 1.00 96.00 165 GLN A N 1
ATOM 1160 C CA . GLN A 1 165 ? -1.709 -0.371 -13.298 1.00 96.00 165 GLN A CA 1
ATOM 1161 C C . GLN A 1 165 ? -1.029 -1.133 -14.445 1.00 96.00 165 GLN A C 1
ATOM 1163 O O . GLN A 1 165 ? 0.167 -0.958 -14.665 1.00 96.00 165 GLN A O 1
ATOM 1168 N N . PRO A 1 166 ? -1.758 -1.987 -15.187 1.00 96.38 166 PRO A N 1
ATOM 1169 C CA . PRO A 1 166 ? -1.153 -2.961 -16.102 1.00 96.38 166 PRO A CA 1
ATOM 1170 C C . PRO A 1 166 ? -0.531 -2.344 -17.365 1.00 96.38 166 PRO A C 1
ATOM 1172 O O . PRO A 1 166 ? 0.006 -3.067 -18.192 1.00 96.38 166 PRO A O 1
ATOM 1175 N N . GLY A 1 167 ? -0.655 -1.030 -17.583 1.00 95.69 167 GLY A N 1
ATOM 1176 C CA . GLY A 1 167 ? -0.257 -0.408 -18.845 1.00 95.69 167 GLY A CA 1
ATOM 1177 C C . GLY A 1 167 ? -1.030 -1.015 -20.022 1.00 95.69 167 GLY A C 1
ATOM 1178 O O . GLY A 1 167 ? -2.229 -0.773 -20.173 1.00 95.69 167 GLY A O 1
ATOM 1179 N N . ARG A 1 168 ? -0.333 -1.791 -20.855 1.00 96.94 168 ARG A N 1
ATOM 1180 C CA . ARG A 1 168 ? -0.871 -2.567 -21.984 1.00 96.94 168 ARG A CA 1
ATOM 1181 C C . ARG A 1 168 ? -0.834 -4.083 -21.763 1.00 96.94 168 ARG A C 1
ATOM 1183 O O . ARG A 1 168 ? -1.232 -4.809 -22.671 1.00 96.94 168 ARG A O 1
ATOM 1190 N N . ALA A 1 169 ? -0.358 -4.559 -20.614 1.00 95.00 169 ALA A N 1
ATOM 1191 C CA . ALA A 1 169 ? -0.406 -5.973 -20.263 1.00 95.00 169 ALA A CA 1
ATOM 1192 C C . ALA A 1 169 ? -1.852 -6.467 -20.087 1.00 95.00 169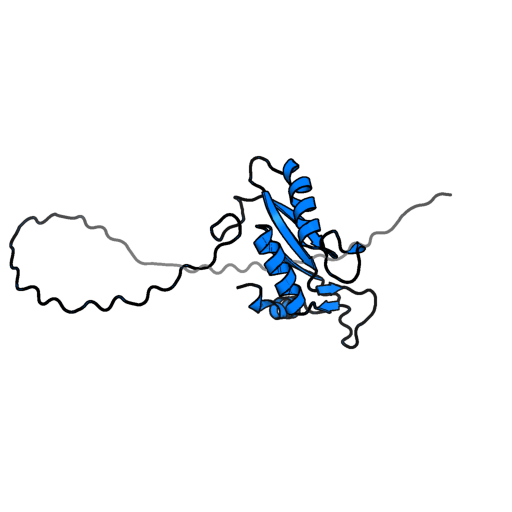 ALA A C 1
ATOM 1194 O O . ALA A 1 169 ? -2.758 -5.707 -19.724 1.00 95.00 169 ALA A O 1
ATOM 1195 N N . ASP A 1 170 ? -2.056 -7.771 -20.272 1.00 94.38 170 ASP A N 1
ATOM 1196 C CA . ASP A 1 170 ? -3.306 -8.423 -19.891 1.00 94.38 170 ASP A CA 1
ATOM 1197 C C . ASP A 1 170 ? -3.484 -8.381 -18.367 1.00 94.38 170 ASP A C 1
ATOM 1199 O O . ASP A 1 170 ? -2.610 -8.791 -17.600 1.00 94.38 170 ASP A O 1
ATOM 1203 N N . PHE A 1 171 ? -4.653 -7.926 -17.912 1.00 93.56 171 PHE A N 1
ATOM 1204 C CA . PHE A 1 171 ? -4.888 -7.666 -16.490 1.00 93.56 171 PHE A CA 1
ATOM 1205 C C . PHE A 1 171 ? -4.835 -8.924 -15.609 1.00 93.56 171 PHE A C 1
ATOM 1207 O O . PHE A 1 171 ? -4.288 -8.887 -14.512 1.00 93.56 171 PHE A O 1
ATOM 1214 N N . LEU A 1 172 ? -5.406 -10.050 -16.051 1.00 95.75 172 LEU A N 1
ATOM 1215 C CA . LEU A 1 172 ? -5.478 -11.245 -15.202 1.00 95.75 172 LEU A CA 1
ATOM 1216 C C . LEU A 1 172 ? -4.091 -11.864 -14.921 1.00 95.75 172 LEU A C 1
ATOM 1218 O O . LEU A 1 172 ? -3.811 -12.108 -13.745 1.00 95.75 172 LEU A O 1
ATOM 1222 N N . PRO A 1 173 ? -3.209 -12.074 -15.921 1.00 94.88 173 PRO A N 1
ATOM 1223 C CA . PRO A 1 173 ? -1.824 -12.479 -15.666 1.00 94.88 173 PRO A CA 1
ATOM 1224 C C . PRO A 1 173 ? -1.073 -11.524 -14.733 1.00 94.88 173 PRO A C 1
ATOM 1226 O O . PRO A 1 173 ? -0.291 -11.973 -13.895 1.00 94.88 173 PRO A O 1
ATOM 1229 N N . GLU A 1 174 ? -1.339 -10.220 -14.841 1.00 94.69 174 GLU A N 1
ATOM 1230 C CA . GLU A 1 174 ? -0.740 -9.207 -13.971 1.00 94.69 174 GLU A CA 1
ATOM 1231 C C . GLU A 1 174 ? -1.141 -9.406 -12.502 1.00 94.69 174 GLU A C 1
ATOM 1233 O O . GLU A 1 174 ? -0.289 -9.438 -11.619 1.00 94.69 174 GLU A O 1
ATOM 1238 N N . VAL A 1 175 ? -2.428 -9.637 -12.230 1.00 95.56 175 VAL A N 1
ATOM 1239 C CA . VAL A 1 175 ? -2.921 -9.920 -10.870 1.00 95.56 175 VAL A CA 1
ATOM 1240 C C . VAL A 1 175 ? -2.399 -11.260 -10.345 1.00 95.56 175 VAL A C 1
ATOM 1242 O O . VAL A 1 175 ? -2.033 -11.363 -9.174 1.00 95.56 175 VAL A O 1
ATOM 1245 N N . GLN A 1 176 ? -2.338 -12.290 -11.194 1.00 95.94 176 GLN A N 1
ATOM 1246 C CA . GLN A 1 176 ? -1.854 -13.621 -10.810 1.00 95.94 176 GLN A CA 1
ATOM 1247 C C . GLN A 1 176 ? -0.392 -13.610 -10.352 1.00 95.94 176 GLN A C 1
ATOM 1249 O O . GLN A 1 176 ? -0.028 -14.388 -9.471 1.00 95.94 176 GLN A O 1
ATOM 1254 N N . ALA A 1 177 ? 0.435 -12.694 -10.867 1.00 95.12 177 ALA A N 1
ATOM 1255 C CA . ALA A 1 177 ? 1.810 -12.522 -10.398 1.00 95.12 177 ALA A CA 1
ATOM 1256 C C . ALA A 1 177 ? 1.894 -12.184 -8.895 1.00 95.12 177 ALA A C 1
ATOM 1258 O O . ALA A 1 177 ? 2.888 -12.502 -8.241 1.00 95.12 177 ALA A O 1
ATOM 1259 N N . TYR A 1 178 ? 0.832 -11.602 -8.331 1.00 97.19 178 TYR A N 1
ATOM 1260 C CA . TYR A 1 178 ? 0.736 -11.239 -6.920 1.00 97.19 178 TYR A CA 1
ATOM 1261 C C . TYR A 1 178 ? -0.033 -12.256 -6.068 1.00 97.19 178 TYR A C 1
ATOM 1263 O O . TYR A 1 178 ? -0.273 -11.987 -4.895 1.00 97.19 178 TYR A O 1
ATOM 1271 N N . GLU A 1 179 ? -0.395 -13.435 -6.592 1.00 95.88 179 GLU A N 1
ATOM 1272 C CA . GLU A 1 179 ? -1.269 -14.400 -5.901 1.00 95.88 179 GLU A CA 1
ATOM 1273 C C . GLU A 1 179 ? -0.813 -14.726 -4.468 1.00 95.88 179 GLU A C 1
ATOM 1275 O O . GLU A 1 179 ? -1.634 -14.815 -3.554 1.00 95.88 179 GLU A O 1
ATOM 1280 N N . LYS A 1 180 ? 0.497 -14.859 -4.236 1.00 95.62 180 LYS A N 1
ATOM 1281 C CA . LYS A 1 180 ? 1.037 -15.156 -2.900 1.00 95.62 180 LYS A CA 1
ATOM 1282 C C . LYS A 1 180 ? 0.763 -14.070 -1.853 1.00 95.62 180 LYS A C 1
ATOM 1284 O O . LYS A 1 180 ? 0.780 -14.374 -0.667 1.00 95.62 180 LYS A O 1
ATOM 1289 N N . TRP A 1 181 ? 0.513 -12.837 -2.288 1.00 95.62 181 TRP A N 1
ATOM 1290 C CA . TRP A 1 181 ? 0.203 -11.689 -1.436 1.00 95.62 181 TRP A CA 1
ATOM 1291 C C . TRP A 1 181 ? -1.300 -11.542 -1.156 1.00 95.62 181 TRP A C 1
ATOM 1293 O O . TRP A 1 181 ? -1.692 -10.705 -0.349 1.00 95.62 181 TRP A O 1
ATOM 1303 N N . LEU A 1 182 ? -2.145 -12.350 -1.806 1.00 91.00 182 LEU A N 1
ATOM 1304 C CA . LEU A 1 182 ? -3.609 -12.262 -1.741 1.00 91.00 182 LEU A CA 1
ATOM 1305 C C . LEU A 1 182 ? -4.254 -13.356 -0.866 1.00 91.00 182 LEU A C 1
ATOM 1307 O O . LEU A 1 182 ? -5.472 -13.536 -0.918 1.00 91.00 182 LEU A O 1
AT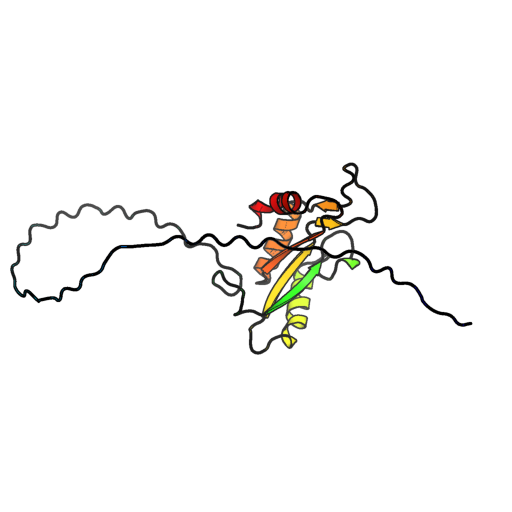OM 1311 N N . ARG A 1 183 ? -3.458 -14.108 -0.095 1.00 80.25 183 ARG A N 1
ATOM 1312 C CA . ARG A 1 183 ? -3.903 -15.270 0.696 1.00 80.25 183 ARG A CA 1
ATOM 1313 C C . ARG A 1 183 ? -3.985 -14.986 2.196 1.00 80.25 183 ARG A C 1
ATOM 1315 O O . ARG A 1 183 ? -3.082 -14.305 2.725 1.00 80.25 183 ARG A O 1
#

Foldseek 3Di:
DDDDDDDDDDDDDDDDDDDDDDDDDDDDDDDDDDDDDDDDDDDDDDDPPDPPPPDDDDDDDDAAQVGDPDDPPQEDEDEWFAEEDDCVRTLCYDDLLVRLVVGVVVCVVVDDPHYYAYEYEYAQKDAAPDADPVRFRIDGHDPVRVVVSVVSCVVSSHHYHYHHDRRNDDPPVSVVVCVVVVD

Sequence (183 aa):
MRSAADRAGRGGAALLCLLLALGCSAGSTPSRSAPESTSAASSAPTTSATPTTAAPTTPPPPQLPGGGRTVFPAYRLVGFSGGPGSPALGRLTGDLDAAAAEMRQQIAPYAGARPVLPVFELITTIAHPFPTPEGDYSGRSDDALIQDYLDAARRAGALLLLNIQPGRADFLPEVQAYEKWLR